Protein AF-A0A0J7KU00-F1 (afdb_monomer_lite)

Radius of gyration: 24.98 Å; chains: 1; bounding box: 68×65×46 Å

InterPro domains:
  IPR002347 Short-chain dehydrogenase/reductase SDR [PF00106] (51-131)
  IPR002347 Short-chain dehydrogenase/reductase SDR [PR00081] (62-78)
  IPR00234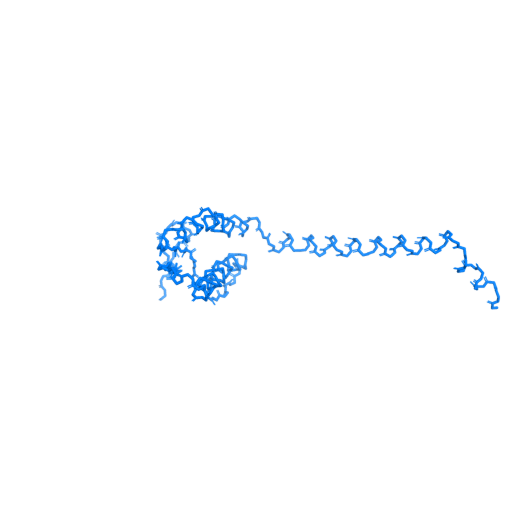7 Short-chain dehydrogenase/reductase SDR [PR00081] (88-107)
  IPR002347 Short-chain dehydrogenase/reductase SDR [PR00081] (113-130)
  IPR020904 Short-chain dehydrogenase/reductase, conserved site [PS00061] (75-103)
  IPR036291 NAD(P)-binding domain superfamily [SSF51735] (51-132)

Foldseek 3Di:
DVVVVVCVPPPVVVVVVVVVVVVVVVVVVVVVVVVVPVQQDPVLCVLLVVLVVVCVVCVVVQVVVLAEEAEEEAAVLLVDPDPPCNNNSVSRVSSVVVQVVVVVVQCPDPSNRHYYYYYDHYYDDPPVPDDDDDDD

Sequence (136 aa):
MKSIQRIFKDIKLHRLFLDLSLLSAKISLAMIIATFRMIVPRSMKRLLGETVLTIEAFLPLMLQKGSGHIVAMSSMCGIYGVSQKVAYCSSKFAVRGLMEALHEEVRLDERKSNIHFTTIYPFYVDTGLAKDPKYR

Structure (mmCIF, N/CA/C/O backbone):
data_AF-A0A0J7KU00-F1
#
_entry.id   AF-A0A0J7KU00-F1
#
loop_
_atom_site.group_PDB
_atom_site.id
_atom_site.type_symbol
_atom_site.label_atom_id
_atom_site.label_alt_id
_atom_site.label_comp_id
_atom_site.label_asym_id
_atom_site.label_entity_id
_atom_site.label_seq_id
_atom_site.pdbx_PDB_ins_code
_atom_site.Cartn_x
_atom_site.Cartn_y
_atom_site.Cartn_z
_atom_site.occupancy
_atom_site.B_iso_or_equiv
_atom_site.auth_seq_id
_atom_site.auth_comp_id
_atom_site.auth_asym_id
_atom_site.auth_atom_id
_atom_site.pdbx_PDB_model_num
ATOM 1 N N . MET A 1 1 ? 50.108 39.562 1.870 1.00 52.28 1 MET A N 1
ATOM 2 C CA . MET A 1 1 ? 49.008 38.938 2.652 1.00 52.28 1 MET A CA 1
ATOM 3 C C . MET A 1 1 ? 47.863 39.882 3.048 1.00 52.28 1 MET A C 1
ATOM 5 O O . MET A 1 1 ? 46.732 39.417 3.060 1.00 52.28 1 MET A O 1
ATOM 9 N N . LYS A 1 2 ? 48.083 41.181 3.328 1.00 54.88 2 LYS A N 1
ATOM 10 C CA . LYS A 1 2 ? 47.010 42.105 3.776 1.00 54.88 2 LYS A CA 1
ATOM 11 C C . LYS A 1 2 ? 45.950 42.472 2.709 1.00 54.88 2 LYS A C 1
ATOM 13 O O . LYS A 1 2 ? 44.821 42.769 3.081 1.00 54.88 2 LYS A O 1
ATOM 18 N N . SER A 1 3 ? 46.267 42.414 1.408 1.00 57.81 3 SER A N 1
ATOM 19 C CA . SER A 1 3 ? 45.304 42.737 0.330 1.00 57.81 3 SER A CA 1
ATOM 20 C C . SER A 1 3 ? 44.253 41.653 0.080 1.00 57.81 3 SER A C 1
ATOM 22 O O . SER A 1 3 ? 43.104 41.981 -0.189 1.00 57.81 3 SER A O 1
ATOM 24 N N . ILE A 1 4 ? 44.608 40.372 0.231 1.00 59.84 4 ILE A N 1
ATOM 25 C CA . ILE A 1 4 ? 43.678 39.247 0.014 1.00 59.84 4 ILE A CA 1
ATOM 26 C C . ILE A 1 4 ? 42.568 39.263 1.069 1.00 59.84 4 ILE A C 1
ATOM 28 O O . ILE A 1 4 ? 41.394 39.168 0.734 1.00 59.84 4 ILE A O 1
ATOM 32 N N . GLN A 1 5 ? 42.913 39.493 2.338 1.00 58.81 5 GLN A N 1
ATOM 33 C CA . GLN A 1 5 ? 41.921 39.593 3.417 1.00 58.81 5 GLN A CA 1
ATOM 34 C C . GLN A 1 5 ? 40.979 40.803 3.284 1.00 58.81 5 GLN A C 1
ATOM 36 O O . GLN A 1 5 ? 39.894 40.796 3.860 1.00 58.81 5 GLN A O 1
ATOM 41 N N . ARG A 1 6 ? 41.372 41.842 2.534 1.00 57.22 6 ARG A N 1
ATOM 42 C CA . ARG A 1 6 ? 40.551 43.040 2.299 1.00 57.22 6 ARG A CA 1
ATOM 43 C C . ARG A 1 6 ? 39.475 42.789 1.239 1.00 57.22 6 ARG A C 1
ATOM 45 O O . ARG A 1 6 ? 38.350 43.229 1.425 1.00 57.22 6 ARG A O 1
ATOM 52 N N . ILE A 1 7 ? 39.806 42.001 0.214 1.00 60.34 7 ILE A N 1
ATOM 53 C CA . ILE A 1 7 ? 38.886 41.554 -0.845 1.00 60.34 7 ILE A CA 1
ATOM 54 C C . ILE A 1 7 ? 37.752 40.703 -0.251 1.00 60.34 7 ILE A C 1
ATOM 56 O O . ILE A 1 7 ? 36.588 40.923 -0.559 1.00 60.34 7 ILE A O 1
ATOM 60 N N . PHE A 1 8 ? 38.062 39.800 0.687 1.00 56.34 8 PHE A N 1
ATOM 61 C CA . PHE A 1 8 ? 37.044 38.994 1.379 1.00 56.34 8 PHE A CA 1
ATOM 62 C C . PHE A 1 8 ? 36.134 39.790 2.335 1.00 56.34 8 PHE A C 1
ATOM 64 O O . PHE A 1 8 ? 35.076 39.291 2.711 1.00 56.34 8 PHE A O 1
ATOM 71 N N . LYS A 1 9 ? 36.515 41.014 2.732 1.00 57.69 9 LYS A N 1
ATOM 72 C CA . LYS A 1 9 ? 35.709 41.891 3.602 1.00 57.69 9 LYS A CA 1
ATOM 73 C C . LYS A 1 9 ? 34.707 42.761 2.840 1.00 57.69 9 LYS A C 1
ATOM 75 O O . LYS A 1 9 ? 33.876 43.402 3.484 1.00 57.69 9 LYS A O 1
ATOM 80 N N . ASP A 1 10 ? 34.755 42.786 1.507 1.00 64.19 10 ASP A N 1
ATOM 81 C CA . ASP A 1 10 ? 33.772 43.520 0.717 1.00 64.19 10 ASP A CA 1
ATOM 82 C C . ASP A 1 10 ? 32.397 42.849 0.826 1.00 64.19 10 ASP A C 1
ATOM 84 O O . ASP A 1 10 ? 32.177 41.732 0.356 1.00 64.19 10 ASP A O 1
ATOM 88 N N . ILE A 1 11 ? 31.438 43.564 1.419 1.00 65.38 11 ILE A N 1
ATOM 89 C CA . ILE A 1 11 ? 30.041 43.129 1.607 1.00 65.38 11 ILE A CA 1
ATOM 90 C C . ILE A 1 11 ? 29.405 42.660 0.287 1.00 65.38 11 ILE A C 1
ATOM 92 O O . ILE A 1 11 ? 28.593 41.733 0.282 1.00 65.38 11 ILE A O 1
ATOM 96 N N . LYS A 1 12 ? 29.798 43.265 -0.843 1.00 67.06 12 LYS A N 1
ATOM 97 C CA . LYS A 1 12 ? 29.364 42.848 -2.184 1.00 67.06 12 LYS A CA 1
ATOM 98 C C . LYS A 1 12 ? 29.918 41.478 -2.578 1.00 67.06 12 LYS A C 1
ATOM 100 O O . LYS A 1 12 ? 29.172 40.686 -3.142 1.00 67.06 12 LYS A O 1
ATOM 105 N N . LEU A 1 13 ? 31.177 41.177 -2.252 1.00 67.50 13 LEU A N 1
ATOM 106 C CA . LEU A 1 13 ? 31.793 39.886 -2.558 1.00 67.50 13 LEU A CA 1
ATOM 107 C C . LEU A 1 13 ? 31.214 38.775 -1.675 1.00 67.50 13 LEU A C 1
ATOM 109 O O . LEU A 1 13 ? 30.902 37.699 -2.174 1.00 67.50 13 LEU A O 1
ATOM 113 N N . HIS A 1 14 ? 30.980 39.051 -0.389 1.00 71.00 14 HIS A N 1
ATOM 114 C CA . HIS A 1 14 ? 30.328 38.099 0.513 1.00 71.00 14 HIS A CA 1
ATOM 115 C C . HIS A 1 14 ? 28.890 37.771 0.071 1.00 71.00 14 HIS A C 1
ATOM 117 O O . HIS A 1 14 ? 28.486 36.608 0.094 1.00 71.00 14 HIS A O 1
ATOM 123 N N . ARG A 1 15 ? 28.116 38.772 -0.380 1.00 73.31 15 ARG A N 1
ATOM 124 C CA . ARG A 1 15 ? 26.795 38.533 -0.991 1.00 73.31 15 ARG A CA 1
ATOM 125 C C . ARG A 1 15 ? 26.895 37.720 -2.279 1.00 73.31 15 ARG A C 1
ATOM 127 O O . ARG A 1 15 ? 26.138 36.774 -2.428 1.00 73.31 15 ARG A O 1
ATOM 134 N N . LEU A 1 16 ? 27.869 38.011 -3.142 1.00 76.44 16 LEU A N 1
ATOM 135 C CA . LEU A 1 16 ? 28.085 37.262 -4.383 1.00 76.44 16 LEU A CA 1
ATOM 136 C C . LEU A 1 16 ? 28.396 35.775 -4.123 1.00 76.44 16 LEU A C 1
ATOM 138 O O . LEU A 1 16 ? 27.874 34.906 -4.815 1.00 76.44 16 LEU A O 1
ATOM 142 N N . PHE A 1 17 ? 29.199 35.470 -3.098 1.00 76.56 17 PHE A N 1
ATOM 143 C CA . PHE A 1 17 ? 29.471 34.091 -2.673 1.00 76.56 17 PHE A CA 1
ATOM 144 C C . PHE A 1 17 ? 28.221 33.392 -2.109 1.00 76.56 17 PHE A C 1
ATOM 146 O O . PHE A 1 17 ? 27.966 32.225 -2.426 1.00 76.56 17 PHE A O 1
ATOM 153 N N . LEU A 1 18 ? 27.409 34.094 -1.312 1.00 77.00 18 LEU A N 1
ATOM 154 C CA . LEU A 1 18 ? 26.132 33.571 -0.814 1.00 77.00 18 LEU A CA 1
ATOM 155 C C . LEU A 1 18 ? 25.143 33.302 -1.957 1.00 77.00 18 LEU A C 1
ATOM 157 O O . LEU A 1 18 ? 24.544 32.233 -2.005 1.00 77.00 18 LEU A O 1
ATOM 161 N N . ASP A 1 19 ? 25.020 34.213 -2.919 1.00 81.94 19 ASP A N 1
ATOM 162 C CA . ASP A 1 19 ? 24.127 34.050 -4.068 1.00 81.94 19 ASP A CA 1
ATOM 163 C C . ASP A 1 19 ? 24.566 32.887 -4.970 1.00 81.94 19 ASP A C 1
ATOM 165 O O . ASP A 1 19 ? 23.732 32.098 -5.417 1.00 81.94 19 ASP A O 1
ATOM 169 N N . LEU A 1 20 ? 25.876 32.719 -5.188 1.00 80.56 20 LEU A N 1
ATOM 170 C CA . LEU A 1 20 ? 26.419 31.623 -5.993 1.00 80.56 20 LEU A CA 1
ATOM 171 C C . LEU A 1 20 ? 26.225 30.254 -5.320 1.00 80.56 20 LEU A C 1
ATOM 173 O O . LEU A 1 20 ? 25.902 29.274 -5.992 1.00 80.56 20 LEU A O 1
ATOM 177 N N . SER A 1 21 ? 26.375 30.189 -3.994 1.00 78.62 21 SER A N 1
ATOM 178 C CA . SER A 1 21 ? 26.111 28.968 -3.217 1.00 78.62 21 SER A CA 1
ATOM 179 C C . SER A 1 21 ? 24.617 28.635 -3.130 1.00 78.62 21 SER A C 1
ATOM 181 O O . SER A 1 21 ? 24.231 27.473 -3.247 1.00 78.62 21 SER A O 1
ATOM 183 N N . LEU A 1 22 ? 23.749 29.642 -3.020 1.00 85.31 22 LEU A N 1
ATOM 184 C CA . LEU A 1 22 ? 22.300 29.460 -3.121 1.00 85.31 22 LEU A CA 1
ATOM 185 C C . LEU A 1 22 ? 21.883 28.993 -4.520 1.00 85.31 22 LEU A C 1
ATOM 187 O O . LEU A 1 22 ? 20.999 28.145 -4.647 1.00 85.31 22 LEU A O 1
ATOM 191 N N . LEU A 1 23 ? 22.508 29.521 -5.574 1.00 85.38 23 LEU A N 1
ATOM 192 C CA . LEU A 1 23 ? 22.237 29.117 -6.951 1.00 85.38 23 LEU A CA 1
ATOM 193 C C . LEU A 1 23 ? 22.659 27.663 -7.202 1.00 85.38 23 LEU A C 1
ATOM 195 O O . LEU A 1 23 ? 21.874 26.893 -7.756 1.00 85.38 23 LEU A O 1
ATOM 199 N N . SER A 1 24 ? 23.848 27.256 -6.751 1.00 82.31 24 SER A N 1
ATOM 200 C CA . SER A 1 24 ? 24.320 25.872 -6.897 1.00 82.31 24 SER A CA 1
ATOM 201 C C . SER A 1 24 ? 23.475 24.874 -6.094 1.00 82.31 24 SER A C 1
ATOM 203 O O . SER A 1 24 ? 23.172 23.783 -6.593 1.00 82.31 24 SER A O 1
ATOM 205 N N . ALA A 1 25 ? 23.003 25.262 -4.905 1.00 87.38 25 ALA A N 1
ATOM 206 C CA . ALA A 1 25 ? 22.060 24.473 -4.117 1.00 87.38 25 ALA A CA 1
ATOM 207 C C . ALA A 1 25 ? 20.704 24.321 -4.828 1.00 87.38 25 ALA A C 1
ATOM 209 O O . ALA A 1 25 ? 20.168 23.216 -4.911 1.00 87.38 25 ALA A O 1
ATOM 210 N N . LYS A 1 26 ? 20.166 25.405 -5.406 1.00 87.81 26 LYS A N 1
ATOM 211 C CA . LYS A 1 26 ? 18.910 25.375 -6.176 1.00 87.81 26 LYS A CA 1
ATOM 212 C C . LYS A 1 26 ? 19.016 24.505 -7.426 1.00 87.81 26 LYS A C 1
ATOM 214 O O . LYS A 1 26 ? 18.086 23.753 -7.702 1.00 87.81 26 LYS A O 1
ATOM 219 N N . ILE A 1 27 ? 20.132 24.572 -8.157 1.00 86.31 27 ILE A N 1
ATOM 220 C CA . ILE A 1 27 ? 20.376 23.727 -9.336 1.00 86.31 27 ILE A CA 1
ATOM 221 C C . ILE A 1 27 ? 20.451 22.257 -8.922 1.00 86.31 27 ILE A C 1
ATOM 223 O O . ILE A 1 27 ? 19.774 21.425 -9.519 1.00 86.31 27 ILE A O 1
ATOM 227 N N . SER A 1 28 ? 21.204 21.937 -7.867 1.00 86.56 28 SER A N 1
ATOM 228 C CA . SER A 1 28 ? 21.295 20.567 -7.345 1.00 86.56 28 SER A CA 1
ATOM 229 C C . SER A 1 28 ? 19.925 20.026 -6.930 1.00 86.56 28 SER A C 1
ATOM 231 O O . SER A 1 28 ? 19.543 18.927 -7.327 1.00 86.56 28 SER A O 1
ATOM 233 N N . LEU A 1 29 ? 19.136 20.822 -6.204 1.00 89.69 29 LEU A N 1
ATOM 234 C CA . LEU A 1 29 ? 17.781 20.447 -5.804 1.00 89.69 29 LEU A CA 1
ATOM 235 C C . LEU A 1 29 ? 16.856 20.260 -7.018 1.00 89.69 29 LEU A C 1
ATOM 237 O O . LEU A 1 29 ? 16.121 19.275 -7.088 1.00 89.69 29 LEU A O 1
ATOM 241 N N . ALA A 1 30 ? 16.914 21.163 -8.000 1.00 83.50 30 ALA A N 1
ATOM 242 C CA . ALA A 1 30 ? 16.137 21.062 -9.232 1.00 83.50 30 ALA A CA 1
ATOM 243 C C . ALA A 1 30 ? 16.505 19.811 -10.042 1.00 83.50 30 ALA A C 1
ATOM 245 O O . ALA A 1 30 ? 15.612 19.142 -10.559 1.00 83.50 30 ALA A O 1
ATOM 246 N N . MET A 1 31 ? 17.790 19.448 -10.098 1.00 84.38 31 MET A N 1
ATOM 247 C CA . MET A 1 31 ? 18.268 18.227 -10.751 1.00 84.38 31 MET A CA 1
ATOM 248 C C . MET A 1 31 ? 17.784 16.967 -10.035 1.00 84.38 31 MET A C 1
ATOM 250 O O . MET A 1 31 ? 17.330 16.035 -10.697 1.00 84.38 31 MET A O 1
ATOM 254 N N . ILE A 1 32 ? 17.803 16.944 -8.700 1.00 83.69 32 ILE A N 1
ATOM 255 C CA . ILE A 1 32 ? 17.249 15.835 -7.908 1.00 83.69 32 ILE A CA 1
ATOM 256 C C . ILE A 1 32 ? 15.751 15.685 -8.192 1.00 83.69 32 ILE A C 1
ATOM 258 O O . ILE A 1 32 ? 15.285 14.591 -8.511 1.00 83.69 32 ILE A O 1
ATOM 262 N N . ILE A 1 33 ? 14.998 16.788 -8.158 1.00 80.88 33 ILE A N 1
ATOM 263 C CA . ILE A 1 33 ? 13.557 16.791 -8.442 1.00 80.88 33 ILE A CA 1
ATOM 264 C C . ILE A 1 33 ? 13.279 16.342 -9.884 1.00 80.88 33 ILE A C 1
ATOM 266 O O . ILE A 1 33 ? 12.372 15.540 -10.110 1.00 80.88 33 ILE A O 1
ATOM 270 N N . ALA A 1 34 ? 14.040 16.828 -10.867 1.00 77.69 34 ALA A N 1
ATOM 271 C CA . ALA A 1 34 ? 13.889 16.450 -12.270 1.00 77.69 34 ALA A CA 1
ATOM 272 C C . ALA A 1 34 ? 14.182 14.959 -12.481 1.00 77.69 34 ALA A C 1
ATOM 274 O O . ALA A 1 34 ? 13.377 14.257 -13.092 1.00 77.69 34 ALA A O 1
ATOM 275 N N . THR A 1 35 ? 15.267 14.459 -11.888 1.00 75.00 35 THR A N 1
ATOM 276 C CA . THR A 1 35 ? 15.650 13.043 -11.932 1.00 75.00 35 THR A CA 1
ATOM 277 C C . THR A 1 35 ? 14.565 12.170 -11.302 1.00 75.00 35 THR A C 1
ATOM 279 O O . THR A 1 35 ? 14.134 11.184 -11.896 1.00 75.00 35 THR A O 1
ATOM 282 N N . PHE A 1 36 ? 14.020 12.579 -10.155 1.00 73.31 36 PHE A N 1
ATOM 283 C CA . PHE A 1 36 ? 12.923 11.868 -9.500 1.00 73.31 36 PHE A CA 1
ATOM 284 C C . PHE A 1 36 ? 11.645 11.852 -10.355 1.00 73.31 36 PHE A C 1
ATOM 286 O O . PHE A 1 36 ? 10.976 10.827 -10.474 1.00 73.31 36 PHE A O 1
ATOM 293 N N . ARG A 1 37 ? 11.315 12.970 -11.018 1.00 66.44 37 ARG A N 1
ATOM 294 C CA . ARG A 1 37 ? 10.173 13.058 -11.947 1.00 66.44 37 ARG A CA 1
ATOM 295 C C . ARG A 1 37 ? 10.374 12.245 -13.227 1.00 66.44 37 ARG A C 1
ATOM 297 O O . ARG A 1 37 ? 9.375 11.837 -13.812 1.00 66.44 37 ARG A O 1
ATOM 304 N N . MET A 1 38 ? 11.615 12.022 -13.658 1.00 65.31 38 MET A N 1
ATOM 305 C CA . MET A 1 38 ? 11.939 11.129 -14.775 1.00 65.31 38 MET A CA 1
ATOM 306 C C . MET A 1 38 ? 11.827 9.653 -14.378 1.00 65.31 38 MET A C 1
ATOM 308 O O . MET A 1 38 ? 11.324 8.851 -15.160 1.00 65.31 38 MET A O 1
ATOM 312 N N . ILE A 1 39 ? 12.255 9.302 -13.161 1.00 66.75 39 ILE A N 1
ATOM 313 C CA . ILE A 1 39 ? 12.209 7.928 -12.635 1.00 66.75 39 ILE A CA 1
ATOM 314 C C . ILE A 1 39 ? 10.779 7.492 -12.308 1.00 66.75 39 ILE A C 1
ATOM 316 O O . ILE A 1 39 ? 10.431 6.330 -12.507 1.00 66.75 39 ILE A O 1
ATOM 320 N N . VAL A 1 40 ? 9.945 8.407 -11.808 1.00 65.12 40 VAL A N 1
ATOM 321 C CA . VAL A 1 40 ? 8.543 8.141 -11.469 1.00 65.12 40 VAL A CA 1
ATOM 322 C C . VAL A 1 40 ? 7.660 8.508 -12.664 1.00 65.12 40 VAL A C 1
ATOM 324 O O . VAL A 1 40 ? 7.244 9.667 -12.786 1.00 65.12 40 VAL A O 1
ATOM 327 N N . PRO A 1 41 ? 7.323 7.565 -13.563 1.00 64.56 41 PRO A N 1
ATOM 328 C CA . PRO A 1 41 ? 6.455 7.890 -14.677 1.00 64.56 41 PRO A CA 1
ATOM 329 C C . PRO A 1 41 ? 5.058 8.253 -14.186 1.00 64.56 41 PRO A C 1
ATOM 331 O O . PRO A 1 41 ? 4.577 7.802 -13.145 1.00 64.56 41 PRO A O 1
ATOM 334 N N . ARG A 1 42 ? 4.366 9.052 -15.000 1.00 64.44 42 ARG A N 1
ATOM 335 C CA . ARG A 1 42 ? 3.000 9.522 -14.723 1.00 64.44 42 ARG A CA 1
ATOM 336 C C . ARG A 1 42 ? 2.017 8.376 -14.454 1.00 64.44 42 ARG A C 1
ATOM 338 O O . ARG A 1 42 ? 1.094 8.547 -13.666 1.00 64.44 42 ARG A O 1
ATOM 345 N N . SER A 1 43 ? 2.241 7.207 -15.053 1.00 62.69 43 SER A N 1
ATOM 346 C CA . SER A 1 43 ? 1.444 5.997 -14.829 1.00 62.69 43 SER A CA 1
ATOM 347 C C . SER A 1 43 ? 1.490 5.502 -13.380 1.00 62.69 43 SER A C 1
ATOM 349 O O . SER A 1 43 ? 0.451 5.120 -12.849 1.00 62.69 43 SER A O 1
ATOM 351 N N . MET A 1 44 ? 2.651 5.572 -12.715 1.00 62.84 44 MET A N 1
ATOM 352 C CA . MET A 1 44 ? 2.793 5.201 -11.300 1.00 62.84 44 MET A CA 1
ATOM 353 C C . MET A 1 44 ? 1.939 6.102 -10.406 1.00 62.84 44 MET A C 1
ATOM 355 O O . MET A 1 44 ? 1.255 5.610 -9.513 1.00 62.84 44 MET A O 1
ATOM 359 N N . LYS A 1 45 ? 1.933 7.413 -10.684 1.00 63.31 45 LYS A N 1
ATOM 360 C CA . LYS A 1 45 ? 1.138 8.388 -9.924 1.00 63.31 45 LYS A CA 1
ATOM 361 C C . LYS A 1 45 ? -0.358 8.135 -10.047 1.00 63.31 45 LYS A C 1
ATOM 363 O O . LYS A 1 45 ? -1.062 8.287 -9.060 1.00 63.31 45 LYS A O 1
ATOM 368 N N . ARG A 1 46 ? -0.830 7.732 -11.230 1.00 68.25 46 ARG A N 1
ATOM 369 C CA . ARG A 1 46 ? -2.250 7.433 -11.447 1.00 68.25 46 ARG A CA 1
ATOM 370 C C . ARG A 1 46 ? -2.688 6.194 -10.660 1.00 68.25 46 ARG A C 1
ATOM 372 O O . ARG A 1 46 ? -3.645 6.269 -9.909 1.00 68.25 46 ARG A O 1
ATOM 379 N N . LEU A 1 47 ? -1.927 5.101 -10.759 1.00 69.94 47 LEU A N 1
ATOM 380 C CA . LEU A 1 47 ? -2.263 3.833 -10.095 1.00 69.94 47 LEU A CA 1
ATOM 381 C C . LEU A 1 47 ? -2.220 3.922 -8.562 1.00 69.94 47 LEU A C 1
ATOM 383 O O . LEU A 1 47 ? -3.120 3.429 -7.887 1.00 69.94 47 LEU A O 1
ATOM 387 N N . LEU A 1 48 ? -1.176 4.545 -8.007 1.00 77.81 48 LEU A N 1
ATOM 388 C CA . LEU A 1 48 ? -1.061 4.708 -6.557 1.00 77.81 48 LEU A CA 1
ATOM 389 C C . LEU A 1 48 ? -2.023 5.784 -6.040 1.00 77.81 48 LEU A C 1
ATOM 391 O O . LEU A 1 48 ? -2.664 5.588 -5.012 1.00 77.81 48 LEU A O 1
ATOM 395 N N . GLY A 1 49 ? -2.151 6.896 -6.770 1.00 81.62 49 GLY A N 1
ATOM 396 C CA . GLY A 1 49 ? -2.990 8.027 -6.380 1.00 81.62 49 GLY A CA 1
ATOM 397 C C . GLY A 1 49 ? -4.461 7.652 -6.236 1.00 81.62 49 GLY A C 1
ATOM 398 O O . GLY A 1 49 ? -5.076 8.025 -5.248 1.00 81.62 49 GLY A O 1
ATOM 399 N N . GLU A 1 50 ? -5.011 6.853 -7.153 1.00 83.12 50 GLU A N 1
ATOM 400 C CA . GLU A 1 50 ? -6.402 6.381 -7.057 1.00 83.12 50 GLU A CA 1
ATOM 401 C C . GLU A 1 50 ? -6.651 5.548 -5.788 1.00 83.12 50 GLU A C 1
ATOM 403 O O . GLU A 1 50 ? -7.675 5.714 -5.123 1.00 83.12 50 GLU A O 1
ATOM 408 N N . THR A 1 51 ? -5.690 4.697 -5.406 1.00 86.50 51 THR A N 1
ATOM 409 C CA . THR A 1 51 ? -5.791 3.881 -4.184 1.00 86.50 51 THR A CA 1
ATOM 410 C C . THR A 1 51 ? -5.754 4.761 -2.933 1.00 86.50 51 THR A C 1
ATOM 412 O O . THR A 1 51 ? -6.595 4.605 -2.052 1.00 86.50 51 THR A O 1
ATOM 415 N N . VAL A 1 52 ? -4.822 5.721 -2.878 1.00 89.56 52 VAL A N 1
ATOM 416 C CA . VAL A 1 52 ? -4.686 6.659 -1.750 1.00 89.56 52 VAL A CA 1
ATOM 417 C C . VAL A 1 52 ? -5.945 7.508 -1.587 1.00 89.56 52 VAL A C 1
ATOM 419 O O . VAL A 1 52 ? -6.507 7.539 -0.500 1.00 89.56 52 VAL A O 1
ATOM 422 N N . LEU A 1 53 ? -6.440 8.118 -2.668 1.00 90.12 53 LEU A N 1
ATOM 423 C CA . LEU A 1 53 ? -7.641 8.961 -2.633 1.00 90.12 53 LEU A CA 1
ATOM 424 C C . LEU A 1 53 ? -8.876 8.188 -2.156 1.00 90.12 53 LEU A C 1
ATOM 426 O O . LEU A 1 53 ? -9.695 8.716 -1.407 1.00 90.12 53 LEU A O 1
ATOM 430 N N . THR A 1 54 ? -9.007 6.925 -2.569 1.00 90.25 54 THR A N 1
ATOM 431 C CA . THR A 1 54 ? -10.107 6.063 -2.122 1.00 90.25 54 THR A CA 1
ATOM 432 C C . THR A 1 54 ? -10.011 5.803 -0.618 1.00 90.25 54 THR A C 1
ATOM 434 O O . THR A 1 54 ? -11.000 5.930 0.100 1.00 90.25 54 THR A O 1
ATOM 437 N N . ILE A 1 55 ? -8.820 5.481 -0.113 1.00 93.25 55 ILE A N 1
ATOM 438 C CA . ILE A 1 55 ? -8.609 5.254 1.319 1.00 93.25 55 ILE A CA 1
ATOM 439 C C . ILE A 1 55 ? -8.885 6.533 2.113 1.00 93.25 55 ILE A C 1
ATOM 441 O O . ILE A 1 55 ? -9.635 6.480 3.082 1.00 93.25 55 ILE A O 1
ATOM 445 N N . GLU A 1 56 ? -8.353 7.679 1.685 1.00 92.25 56 GLU A N 1
ATOM 446 C CA . GLU A 1 56 ? -8.589 8.972 2.339 1.00 92.25 56 GLU A CA 1
ATOM 447 C C . GLU A 1 56 ? -10.082 9.317 2.417 1.00 92.25 56 GLU A C 1
ATOM 449 O O . GLU A 1 56 ? -10.546 9.825 3.437 1.00 92.25 56 GLU A O 1
ATOM 454 N N . ALA A 1 57 ? -10.853 8.997 1.374 1.00 93.62 57 ALA A N 1
ATOM 455 C CA . ALA A 1 57 ? -12.286 9.264 1.340 1.00 93.62 57 ALA A CA 1
ATOM 456 C C . ALA A 1 57 ? -13.102 8.345 2.270 1.00 93.62 57 ALA A C 1
ATOM 458 O O . ALA A 1 57 ? -14.060 8.800 2.897 1.00 93.62 57 ALA A O 1
ATOM 459 N N . PHE A 1 58 ? -12.758 7.055 2.363 1.00 93.88 58 PHE A N 1
ATOM 460 C CA . PHE A 1 58 ? -13.600 6.062 3.045 1.00 93.88 58 PHE A CA 1
ATOM 461 C C . PHE A 1 58 ? -13.111 5.654 4.438 1.00 93.88 58 PHE A C 1
ATOM 463 O O . PHE A 1 58 ? -13.938 5.313 5.287 1.00 93.88 58 PHE A O 1
ATOM 470 N N . LEU A 1 59 ? -11.806 5.702 4.712 1.00 93.81 59 LEU A N 1
ATOM 471 C CA . LEU A 1 59 ? -11.242 5.274 5.994 1.00 93.81 59 LEU A CA 1
ATOM 472 C C . LEU A 1 59 ? -11.805 6.064 7.192 1.00 93.81 59 LEU A C 1
ATOM 474 O O . LEU A 1 59 ? -12.186 5.419 8.171 1.00 93.81 59 LEU A O 1
ATOM 478 N N . PRO A 1 60 ? -11.970 7.404 7.144 1.00 93.81 60 PRO A N 1
ATOM 479 C CA . PRO A 1 60 ? -12.568 8.147 8.256 1.00 93.81 60 PRO A CA 1
ATOM 480 C C . PRO A 1 60 ? -13.997 7.692 8.576 1.00 93.81 60 PRO A C 1
ATOM 482 O O . PRO A 1 60 ? -14.367 7.562 9.743 1.00 93.81 60 PRO A O 1
ATOM 485 N N . LEU A 1 61 ? -14.789 7.390 7.541 1.00 95.56 61 LEU A N 1
ATOM 486 C CA . LEU A 1 61 ? -16.161 6.903 7.691 1.00 95.56 61 LEU A CA 1
ATOM 487 C C . LEU A 1 61 ? -16.196 5.491 8.291 1.00 95.56 61 LEU A C 1
ATOM 489 O O . LEU A 1 61 ? -17.041 5.205 9.138 1.00 95.56 61 LEU A O 1
ATOM 493 N N . MET A 1 62 ? -15.274 4.611 7.890 1.00 96.12 62 MET A N 1
ATOM 494 C CA . MET A 1 62 ? -15.140 3.268 8.471 1.00 96.12 62 MET A CA 1
ATOM 495 C C . MET A 1 62 ? -14.716 3.329 9.942 1.00 96.12 62 MET A C 1
ATOM 497 O O . MET A 1 62 ? -15.271 2.606 10.767 1.00 96.12 62 MET A O 1
ATOM 501 N N . LEU A 1 63 ? -13.788 4.230 10.285 1.00 93.88 63 LEU A N 1
ATOM 502 C CA . LEU A 1 63 ? -13.359 4.467 11.665 1.00 93.88 63 LEU A CA 1
ATOM 503 C C . LEU A 1 63 ? -14.509 4.994 12.527 1.00 93.88 63 LEU A C 1
ATOM 505 O O . LEU A 1 63 ? -14.703 4.507 13.636 1.00 93.88 63 LEU A O 1
ATOM 509 N N . GLN A 1 64 ? -15.314 5.928 12.010 1.00 94.06 64 GLN A N 1
ATOM 510 C CA . GLN A 1 64 ? -16.503 6.426 12.710 1.00 94.06 64 GLN A CA 1
ATOM 511 C C . GLN A 1 64 ? -17.545 5.321 12.933 1.00 94.06 64 GLN A C 1
ATOM 513 O O . GLN A 1 64 ? -18.151 5.247 13.999 1.00 94.06 64 GLN A O 1
ATOM 518 N N . LYS A 1 65 ? -17.747 4.448 11.940 1.00 95.06 65 LYS A N 1
ATOM 519 C CA . LYS A 1 65 ? -18.640 3.283 12.043 1.00 95.06 65 LYS A CA 1
ATOM 520 C C . LYS A 1 65 ? -18.064 2.142 12.888 1.00 95.06 65 LYS A C 1
ATOM 522 O O . LYS A 1 65 ? -18.792 1.200 13.191 1.00 95.06 65 LYS A O 1
ATOM 527 N N . GLY A 1 66 ? -16.770 2.176 13.210 1.00 94.50 66 GLY A N 1
ATOM 528 C CA . GLY A 1 66 ? -16.058 1.106 13.909 1.00 94.50 66 GLY A CA 1
ATOM 529 C C . GLY A 1 66 ? -15.950 -0.206 13.123 1.00 94.50 66 GLY A C 1
ATOM 530 O O . GLY A 1 66 ? -15.614 -1.231 13.712 1.00 94.50 66 GLY A O 1
ATOM 531 N N . SER A 1 67 ? -16.251 -0.2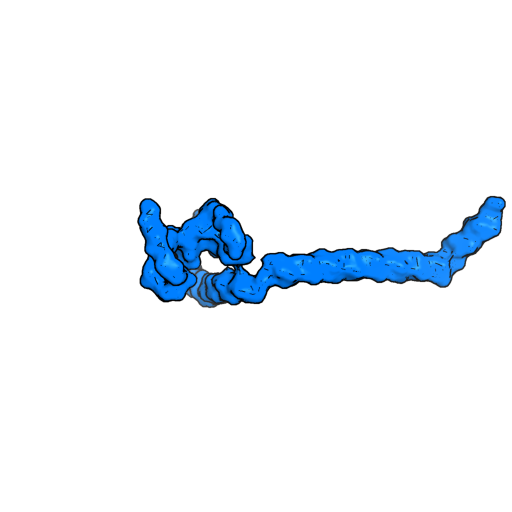10 11.821 1.00 96.06 67 SER A N 1
ATOM 532 C CA . SER A 1 67 ? -16.208 -1.412 10.983 1.00 96.06 67 SER A CA 1
ATOM 533 C C . SER A 1 67 ? -16.006 -1.090 9.504 1.00 96.06 67 SER A C 1
ATOM 535 O O . SER A 1 67 ? -16.454 -0.053 9.006 1.00 96.06 67 SER A O 1
ATOM 537 N N . GLY A 1 68 ? -15.342 -1.994 8.785 1.00 95.88 68 GLY A N 1
ATOM 538 C CA . GLY A 1 68 ? -15.127 -1.851 7.349 1.00 95.88 68 GLY A CA 1
ATOM 539 C C . GLY A 1 68 ? -14.184 -2.898 6.770 1.00 95.88 68 GLY A C 1
ATOM 540 O O . GLY A 1 68 ? -13.604 -3.709 7.488 1.00 95.88 68 GLY A O 1
ATOM 541 N N . HIS A 1 69 ? -14.016 -2.871 5.452 1.00 96.94 69 HIS A N 1
ATOM 542 C CA . HIS A 1 69 ? -13.034 -3.705 4.767 1.00 96.94 69 HIS A CA 1
ATOM 543 C C . HIS A 1 69 ? -12.461 -2.943 3.580 1.00 96.94 69 HIS A C 1
ATOM 545 O O . HIS A 1 69 ? -13.193 -2.556 2.670 1.00 96.94 69 HIS A O 1
ATOM 551 N N . ILE A 1 70 ? -11.149 -2.724 3.594 1.00 95.56 70 ILE A N 1
ATOM 552 C CA . ILE A 1 70 ? -10.416 -2.125 2.482 1.00 95.56 70 ILE A CA 1
ATOM 553 C C . ILE A 1 70 ? -9.748 -3.244 1.686 1.00 95.56 70 ILE A C 1
ATOM 555 O O . ILE A 1 70 ? -8.926 -3.999 2.211 1.00 95.56 70 ILE A O 1
ATOM 559 N N . VAL A 1 71 ? -10.098 -3.342 0.404 1.00 95.19 71 VAL A N 1
ATOM 560 C CA . VAL A 1 71 ? -9.512 -4.310 -0.527 1.00 95.19 71 VAL A CA 1
ATOM 561 C C . VAL A 1 71 ? -8.734 -3.563 -1.602 1.00 95.19 71 VAL A C 1
ATOM 563 O O . VAL A 1 71 ? -9.289 -2.721 -2.302 1.00 95.19 71 VAL A O 1
ATOM 566 N N . ALA A 1 72 ? -7.452 -3.888 -1.750 1.00 93.62 72 ALA A N 1
ATOM 567 C CA . ALA A 1 72 ? -6.575 -3.283 -2.744 1.00 93.62 72 ALA A CA 1
ATOM 568 C C . ALA A 1 72 ? -6.088 -4.307 -3.774 1.00 93.62 72 ALA A C 1
ATOM 570 O O . ALA A 1 72 ? -5.709 -5.436 -3.451 1.00 93.62 72 ALA A O 1
ATOM 571 N N . MET A 1 73 ? -6.040 -3.879 -5.035 1.00 91.25 73 MET A N 1
ATOM 572 C CA . MET A 1 73 ? -5.533 -4.678 -6.149 1.00 91.25 73 MET A CA 1
ATOM 573 C C . MET A 1 73 ? -4.054 -4.377 -6.405 1.00 91.25 73 MET A C 1
ATOM 575 O O . MET A 1 73 ? -3.698 -3.378 -7.042 1.00 91.25 73 MET A O 1
ATOM 579 N N . SER A 1 74 ? -3.176 -5.280 -5.971 1.00 92.69 74 SER A N 1
ATOM 580 C CA . SER A 1 74 ? -1.751 -5.234 -6.290 1.00 92.69 74 SER A CA 1
ATOM 581 C C . SER A 1 74 ? -1.443 -6.080 -7.539 1.00 92.69 74 SER A C 1
ATOM 583 O O . SER A 1 74 ? -2.131 -5.962 -8.557 1.00 92.69 74 SER A O 1
ATOM 585 N N . SER A 1 75 ? -0.336 -6.818 -7.530 1.00 91.12 75 SER A N 1
ATOM 586 C CA . SER A 1 75 ? 0.158 -7.728 -8.566 1.00 91.12 75 SER A CA 1
ATOM 587 C C . SER A 1 75 ? 1.324 -8.516 -7.978 1.00 91.12 75 SER A C 1
ATOM 589 O O . SER A 1 75 ? 1.987 -8.011 -7.080 1.00 91.12 75 SER A O 1
ATOM 591 N N 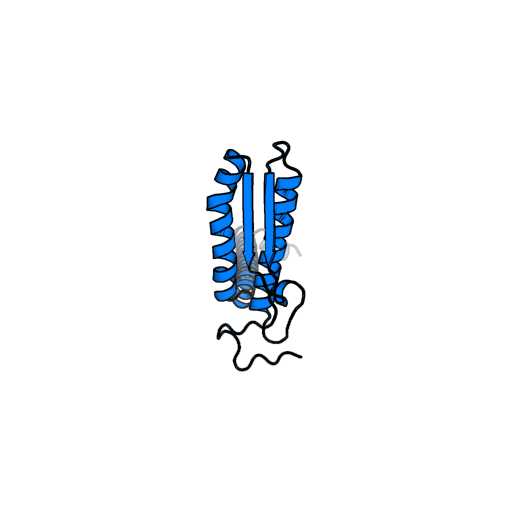. MET A 1 76 ? 1.666 -9.680 -8.528 1.00 91.62 76 MET A N 1
ATOM 592 C CA . MET A 1 76 ? 2.928 -10.361 -8.188 1.00 91.62 76 MET A CA 1
ATOM 593 C C . MET A 1 76 ? 4.164 -9.449 -8.338 1.00 91.62 76 MET A C 1
ATOM 595 O O . MET A 1 76 ? 5.114 -9.549 -7.565 1.00 91.62 76 MET A O 1
ATOM 599 N N . CYS A 1 77 ? 4.099 -8.452 -9.227 1.00 90.00 77 CYS A N 1
ATOM 600 C CA . CYS A 1 77 ? 5.091 -7.379 -9.344 1.00 90.00 77 CYS A CA 1
ATOM 601 C C . CYS A 1 77 ? 5.208 -6.451 -8.112 1.00 90.00 77 CYS A C 1
ATOM 603 O O . CYS A 1 77 ? 6.073 -5.583 -8.102 1.00 90.00 77 CYS A O 1
ATOM 605 N N . GLY A 1 78 ? 4.323 -6.574 -7.120 1.00 90.50 78 GLY A N 1
ATOM 606 C CA . GLY A 1 78 ? 4.395 -5.922 -5.807 1.00 90.50 78 GLY A CA 1
ATOM 607 C C . GLY A 1 78 ? 5.077 -6.777 -4.732 1.00 90.50 78 GLY A C 1
ATOM 608 O O . GLY A 1 78 ? 5.204 -6.337 -3.592 1.00 90.50 78 GLY A O 1
ATOM 609 N N . ILE A 1 79 ? 5.494 -7.997 -5.084 1.00 91.94 79 ILE A N 1
ATOM 610 C CA . ILE A 1 79 ? 6.264 -8.907 -4.226 1.00 91.94 79 ILE A CA 1
ATOM 611 C C . ILE A 1 79 ? 7.710 -9.009 -4.723 1.00 91.94 79 ILE A C 1
ATOM 613 O O . ILE A 1 79 ? 8.631 -9.008 -3.912 1.00 91.94 79 ILE A O 1
ATOM 617 N N . TYR A 1 80 ? 7.925 -9.050 -6.042 1.00 90.00 80 TYR A N 1
ATOM 618 C CA . TYR A 1 80 ? 9.256 -9.065 -6.657 1.00 90.00 80 TYR A CA 1
ATOM 619 C C . TYR A 1 80 ? 9.305 -8.232 -7.944 1.00 90.00 80 TYR A C 1
ATOM 621 O O . TYR A 1 80 ? 8.290 -7.951 -8.583 1.00 90.00 80 TYR A O 1
ATOM 629 N N . GLY A 1 81 ? 10.511 -7.807 -8.320 1.00 87.69 81 GLY A N 1
ATOM 630 C CA . GLY A 1 81 ? 10.749 -7.015 -9.523 1.00 87.69 81 GLY A CA 1
ATOM 631 C C . GLY A 1 81 ? 10.782 -7.864 -10.794 1.00 87.69 81 GLY A C 1
ATOM 632 O O . GLY A 1 81 ? 11.278 -8.987 -10.795 1.00 87.69 81 GLY A O 1
ATOM 633 N N . VAL A 1 82 ? 10.298 -7.295 -11.898 1.00 85.44 82 VAL A N 1
ATOM 634 C CA . VAL A 1 82 ? 10.359 -7.901 -13.234 1.00 85.44 82 VAL A CA 1
ATOM 635 C C . VAL A 1 82 ? 11.063 -6.939 -14.189 1.00 85.44 82 VAL A C 1
ATOM 637 O O . VAL A 1 82 ? 10.836 -5.724 -14.156 1.00 85.44 82 VAL A O 1
ATOM 640 N N . SER A 1 83 ? 11.929 -7.482 -15.049 1.00 85.38 83 SER A N 1
ATOM 641 C CA . SER A 1 83 ? 12.674 -6.695 -16.038 1.00 85.38 83 SER A CA 1
ATOM 642 C C . SER A 1 83 ? 11.731 -5.892 -16.943 1.00 85.38 83 SER A C 1
ATOM 644 O O . SER A 1 83 ? 10.632 -6.337 -17.270 1.00 85.38 83 SER A O 1
ATOM 646 N N . GLN A 1 84 ? 12.155 -4.685 -17.336 1.00 83.00 84 GLN A N 1
ATOM 647 C CA . GLN A 1 84 ? 11.399 -3.753 -18.192 1.00 83.00 84 GLN A CA 1
ATOM 648 C C . GLN A 1 84 ? 10.052 -3.268 -17.615 1.00 83.00 84 GLN A C 1
ATOM 650 O O . GLN A 1 84 ? 9.268 -2.624 -18.313 1.00 83.00 84 GLN A O 1
ATOM 655 N N . LYS A 1 85 ? 9.767 -3.537 -16.335 1.00 82.81 85 LYS A N 1
ATOM 656 C CA . LYS A 1 85 ? 8.526 -3.133 -15.652 1.00 82.81 85 LYS A CA 1
ATOM 657 C C . LYS A 1 85 ? 8.782 -2.324 -14.383 1.00 82.81 85 LYS A C 1
ATOM 659 O O . L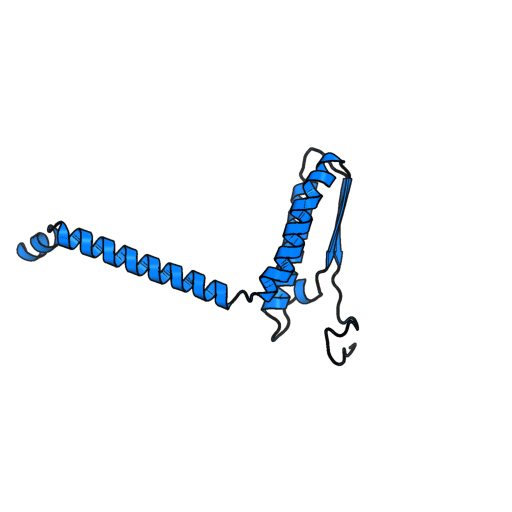YS A 1 85 ? 7.899 -2.255 -13.538 1.00 82.81 85 LYS A O 1
ATOM 664 N N . VAL A 1 86 ? 9.938 -1.662 -14.277 1.00 84.31 86 VAL A N 1
ATOM 665 C CA . VAL A 1 86 ? 10.395 -0.927 -13.078 1.00 84.31 86 VAL A CA 1
ATOM 666 C C . VAL A 1 86 ? 9.278 -0.097 -12.452 1.00 84.31 86 VAL A C 1
ATOM 668 O O . VAL A 1 86 ? 8.899 -0.330 -11.312 1.00 84.31 86 VAL A O 1
ATOM 671 N N . ALA A 1 87 ? 8.666 0.802 -13.219 1.00 82.88 87 ALA A N 1
ATOM 672 C CA . ALA A 1 87 ? 7.623 1.665 -12.686 1.00 82.88 87 ALA A CA 1
ATOM 673 C C . ALA A 1 87 ? 6.330 0.945 -12.290 1.00 82.88 87 ALA A C 1
ATOM 675 O O . ALA A 1 87 ? 5.655 1.351 -11.348 1.00 82.88 87 ALA A O 1
ATOM 676 N N . TYR A 1 88 ? 5.968 -0.113 -13.013 1.00 84.38 88 TYR A N 1
ATOM 677 C CA . TYR A 1 88 ? 4.806 -0.916 -12.661 1.00 84.38 88 TYR A CA 1
ATOM 678 C C . TYR A 1 88 ? 5.071 -1.684 -11.363 1.00 84.38 88 TYR A C 1
ATOM 680 O O . TYR A 1 88 ? 4.272 -1.583 -10.435 1.00 84.38 88 TYR A O 1
ATOM 688 N N . CYS A 1 89 ? 6.222 -2.356 -11.254 1.00 88.25 89 CYS A N 1
ATOM 689 C CA . CYS A 1 89 ? 6.660 -3.022 -10.031 1.00 88.25 89 CYS A CA 1
ATOM 690 C C . CYS A 1 89 ? 6.677 -2.040 -8.858 1.00 88.25 89 CYS A C 1
ATOM 692 O O . CYS A 1 89 ? 5.936 -2.232 -7.902 1.00 88.25 89 CYS A O 1
ATOM 694 N N . SER A 1 90 ? 7.401 -0.925 -8.968 1.00 89.31 90 SER A N 1
ATOM 695 C CA . SER A 1 90 ? 7.460 0.098 -7.920 1.00 89.31 90 SER A CA 1
ATOM 696 C C . SER A 1 90 ? 6.071 0.592 -7.490 1.00 89.31 90 SER A C 1
ATOM 698 O O . SER A 1 90 ? 5.823 0.712 -6.295 1.00 89.31 90 SER A O 1
ATOM 700 N N . SER A 1 91 ? 5.131 0.798 -8.424 1.00 88.44 91 SER A N 1
ATOM 701 C CA . SER A 1 91 ? 3.752 1.179 -8.072 1.00 88.44 91 SER A CA 1
ATOM 702 C C . SER A 1 91 ? 3.023 0.108 -7.248 1.00 88.44 91 SER A C 1
ATOM 704 O O . SER A 1 91 ? 2.302 0.432 -6.309 1.00 88.44 91 SER A O 1
ATOM 706 N N . LYS A 1 92 ? 3.230 -1.175 -7.563 1.00 91.25 92 LYS A N 1
ATOM 707 C CA . LYS A 1 92 ? 2.572 -2.306 -6.897 1.00 91.25 92 LYS A CA 1
ATOM 708 C C . LYS A 1 92 ? 3.210 -2.637 -5.546 1.00 91.25 92 LYS A C 1
ATOM 710 O O . LYS A 1 92 ? 2.493 -3.015 -4.622 1.00 91.25 92 LYS A O 1
ATOM 715 N N . PHE A 1 93 ? 4.515 -2.402 -5.404 1.00 92.94 93 PHE A N 1
ATOM 716 C CA . PHE A 1 93 ? 5.197 -2.376 -4.106 1.00 92.94 93 PHE A CA 1
ATOM 717 C C . PHE A 1 93 ? 4.669 -1.243 -3.222 1.00 92.94 93 PHE A C 1
ATOM 719 O O . PHE A 1 93 ? 4.416 -1.467 -2.044 1.00 92.94 93 PHE A O 1
ATOM 726 N N . ALA A 1 94 ? 4.445 -0.051 -3.782 1.00 92.88 94 ALA A N 1
ATOM 727 C CA . ALA A 1 94 ? 3.892 1.069 -3.025 1.00 92.88 94 ALA A CA 1
ATOM 728 C C . ALA A 1 94 ? 2.470 0.780 -2.513 1.00 92.88 94 ALA A C 1
ATOM 730 O O . ALA A 1 94 ? 2.183 1.058 -1.356 1.00 92.88 94 ALA A O 1
ATOM 731 N N . VAL A 1 95 ? 1.605 0.159 -3.329 1.00 93.00 95 VAL A N 1
ATOM 732 C CA . VAL A 1 95 ? 0.267 -0.285 -2.885 1.00 93.00 95 VAL A CA 1
ATOM 733 C C . VAL A 1 95 ? 0.367 -1.299 -1.743 1.00 93.00 95 VAL A C 1
ATOM 735 O O . VAL A 1 95 ? -0.364 -1.185 -0.764 1.00 93.00 95 VAL A O 1
ATOM 738 N N . ARG A 1 96 ? 1.285 -2.270 -1.844 1.00 95.00 96 ARG A N 1
ATOM 739 C CA . ARG A 1 96 ? 1.533 -3.243 -0.772 1.00 95.00 96 ARG A CA 1
ATOM 740 C C . ARG A 1 96 ? 1.965 -2.551 0.521 1.00 95.00 96 ARG A C 1
ATOM 742 O O . ARG A 1 96 ? 1.339 -2.770 1.550 1.00 95.00 96 ARG A O 1
ATOM 749 N N . GLY A 1 97 ? 2.994 -1.707 0.451 1.00 95.00 97 GLY A N 1
ATOM 750 C CA . GLY A 1 97 ? 3.516 -0.997 1.618 1.00 95.00 97 GLY A CA 1
ATOM 751 C C . GLY A 1 97 ? 2.471 -0.087 2.261 1.00 95.00 97 GLY A C 1
ATOM 752 O O . GLY A 1 97 ? 2.360 -0.063 3.479 1.00 95.00 97 GLY A O 1
ATOM 753 N N . LEU A 1 98 ? 1.653 0.595 1.453 1.00 94.38 98 LEU A N 1
ATOM 754 C CA . LEU A 1 98 ? 0.533 1.406 1.933 1.00 94.38 98 LEU A CA 1
ATOM 755 C C . LEU A 1 98 ? -0.472 0.568 2.734 1.00 94.38 98 LEU A C 1
ATOM 757 O O . LEU A 1 98 ? -0.843 0.948 3.838 1.00 94.38 98 LEU A O 1
ATOM 761 N N . MET A 1 99 ? -0.903 -0.572 2.192 1.00 95.69 99 MET A N 1
ATOM 762 C CA . MET A 1 99 ? -1.882 -1.439 2.852 1.00 95.69 99 MET A CA 1
ATOM 763 C C . MET A 1 99 ? -1.330 -2.090 4.124 1.00 95.69 99 MET A C 1
ATOM 765 O O . MET A 1 99 ? -2.053 -2.182 5.111 1.00 95.69 99 MET A O 1
ATOM 769 N N . GLU A 1 100 ? -0.067 -2.528 4.110 1.00 96.00 100 GLU A N 1
ATOM 770 C CA . GLU A 1 100 ? 0.605 -3.089 5.290 1.00 96.00 100 GLU A CA 1
ATOM 771 C C . GL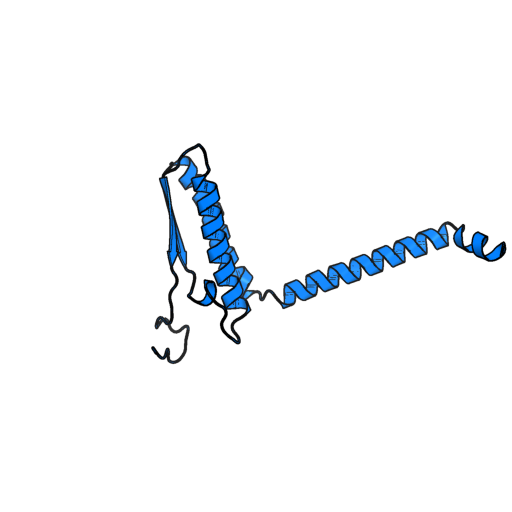U A 1 100 ? 0.760 -2.031 6.394 1.00 96.00 100 GLU A C 1
ATOM 773 O O . GLU A 1 100 ? 0.409 -2.294 7.542 1.00 96.00 100 GLU A O 1
ATOM 778 N N . ALA A 1 101 ? 1.206 -0.820 6.048 1.00 96.06 101 ALA A N 1
ATOM 779 C CA . ALA A 1 101 ? 1.361 0.271 7.008 1.00 96.06 101 ALA A CA 1
ATOM 780 C C . ALA A 1 101 ? 0.017 0.700 7.620 1.00 96.06 101 ALA A C 1
ATOM 782 O O . ALA A 1 101 ? -0.098 0.799 8.837 1.00 96.06 101 ALA A O 1
ATOM 783 N N . LEU A 1 102 ? -1.020 0.884 6.796 1.00 94.12 102 LEU A N 1
ATOM 784 C CA . LEU A 1 102 ? -2.353 1.259 7.278 1.00 94.12 102 LEU A CA 1
ATOM 785 C C . LEU A 1 102 ? -2.983 0.187 8.162 1.00 94.12 102 LEU A C 1
ATOM 787 O O . LEU A 1 102 ? -3.659 0.512 9.137 1.00 94.12 102 LEU A O 1
ATOM 791 N N . HIS A 1 103 ? -2.775 -1.087 7.829 1.00 95.25 103 HIS A N 1
ATOM 792 C CA . HIS A 1 103 ? -3.243 -2.176 8.673 1.00 95.25 103 HIS A CA 1
ATOM 793 C C . HIS A 1 103 ? -2.624 -2.090 10.070 1.00 95.25 103 HIS A C 1
ATOM 795 O O . HIS A 1 103 ? -3.345 -2.194 11.059 1.00 95.25 103 HIS A O 1
ATOM 801 N N . GLU A 1 104 ? -1.314 -1.85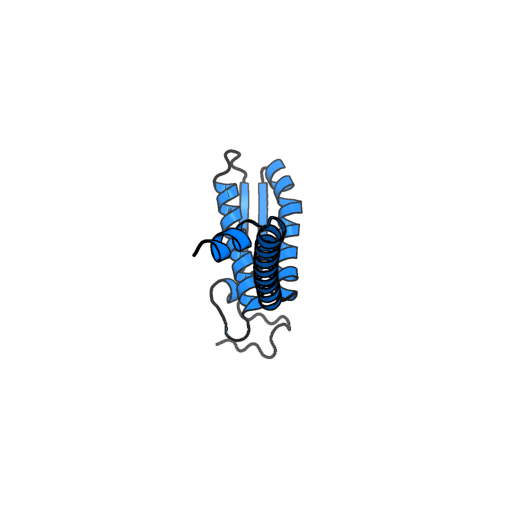2 10.151 1.00 95.94 104 GLU A N 1
ATOM 802 C CA . GLU A 1 104 ? -0.609 -1.700 11.423 1.00 95.94 104 GLU A CA 1
ATOM 803 C C . GLU A 1 104 ? -1.071 -0.466 12.206 1.00 95.94 104 GLU A C 1
ATOM 805 O O . GLU A 1 104 ? -1.318 -0.575 13.406 1.00 95.94 104 GLU A O 1
ATOM 810 N N . GLU A 1 105 ? -1.266 0.678 11.544 1.00 94.44 105 GLU A N 1
ATOM 811 C CA . GLU A 1 105 ? -1.801 1.885 12.189 1.00 94.44 105 GLU A CA 1
ATOM 812 C C . GLU A 1 105 ? -3.180 1.634 12.811 1.00 94.44 105 GLU A C 1
ATOM 814 O O . GLU A 1 105 ? -3.404 1.957 13.977 1.00 94.44 105 GLU A O 1
ATOM 819 N N . VAL A 1 106 ? -4.092 0.992 12.074 1.00 93.44 106 VAL A N 1
ATOM 820 C CA . VAL A 1 106 ? -5.437 0.678 12.579 1.00 93.44 106 VAL A CA 1
ATOM 821 C C . VAL A 1 106 ? -5.410 -0.416 13.648 1.00 93.44 106 VAL A C 1
ATOM 823 O O . VAL A 1 106 ? -6.204 -0.378 14.586 1.00 93.44 106 VAL A O 1
ATOM 826 N N . ARG A 1 107 ? -4.490 -1.381 13.552 1.00 92.38 107 ARG A N 1
ATOM 827 C CA . ARG A 1 107 ? -4.315 -2.445 14.552 1.00 92.38 107 ARG A CA 1
ATOM 828 C C . ARG A 1 107 ? -3.845 -1.896 15.900 1.00 92.38 107 ARG A C 1
ATOM 830 O O . ARG A 1 107 ? -4.205 -2.455 16.936 1.00 92.38 107 ARG A O 1
ATOM 837 N N . LEU A 1 108 ? -3.018 -0.853 15.884 1.00 93.31 108 LEU A N 1
ATOM 838 C CA . LEU A 1 108 ? -2.479 -0.204 17.082 1.00 93.31 108 LEU A CA 1
ATOM 839 C C . LEU A 1 108 ? -3.410 0.872 17.663 1.00 93.31 108 LEU A C 1
ATOM 841 O O . LEU A 1 108 ? -3.173 1.330 18.778 1.00 93.31 108 LEU A O 1
ATOM 845 N N . ASP A 1 109 ? -4.465 1.259 16.945 1.00 91.12 109 ASP A N 1
ATOM 846 C CA . ASP A 1 109 ? -5.449 2.237 17.406 1.00 91.12 109 ASP A CA 1
ATOM 847 C C . ASP A 1 109 ? -6.254 1.713 18.613 1.00 91.12 109 ASP A C 1
ATOM 849 O O . ASP A 1 109 ? -6.849 0.630 18.591 1.00 91.12 109 ASP A O 1
ATOM 853 N N . GLU A 1 110 ? -6.322 2.515 19.678 1.00 88.88 110 GLU A N 1
ATOM 854 C CA . GLU A 1 110 ? -7.020 2.183 20.926 1.00 88.88 110 GLU A CA 1
ATOM 855 C C . GLU A 1 110 ? -8.528 1.973 20.747 1.00 88.88 110 GLU A C 1
ATOM 857 O O . GLU A 1 110 ? -9.153 1.261 21.538 1.00 88.88 110 GLU A O 1
ATOM 862 N N . ARG A 1 111 ? -9.123 2.544 19.691 1.00 87.81 111 ARG A N 1
ATOM 863 C CA . ARG A 1 111 ? -10.550 2.391 19.371 1.00 87.81 111 ARG A CA 1
ATOM 864 C C . ARG A 1 111 ? -10.926 0.952 19.013 1.00 87.81 111 ARG A C 1
ATOM 866 O O . ARG A 1 111 ? -12.115 0.640 19.008 1.00 87.81 111 ARG A O 1
ATOM 873 N N . LYS A 1 112 ? -9.942 0.086 18.716 1.00 82.50 112 LYS A N 1
ATOM 874 C CA . LYS A 1 112 ? -10.123 -1.330 18.339 1.00 82.50 112 LYS A CA 1
ATOM 875 C C . LYS A 1 112 ? -11.215 -1.524 17.281 1.00 82.50 112 LYS A C 1
ATOM 877 O O . LYS A 1 112 ? -12.091 -2.377 17.415 1.00 82.50 112 LYS A O 1
ATOM 882 N N . SER A 1 113 ? -11.184 -0.705 16.231 1.00 89.62 113 SER A N 1
ATOM 883 C CA . SER A 1 113 ? -12.167 -0.779 15.149 1.00 89.62 113 SER A CA 1
ATOM 884 C C . SER A 1 113 ? -12.062 -2.104 14.389 1.00 89.62 113 SER A C 1
ATOM 886 O O . SER A 1 113 ? -10.961 -2.551 14.072 1.00 89.62 113 SER A O 1
ATOM 888 N N . ASN A 1 114 ? -13.200 -2.697 14.026 1.00 94.38 114 ASN A N 1
ATOM 889 C CA . ASN A 1 114 ? -13.269 -3.935 13.251 1.00 94.38 114 ASN A CA 1
ATOM 890 C C . ASN A 1 114 ? -13.096 -3.667 11.745 1.00 94.38 114 ASN A C 1
ATOM 892 O O . ASN A 1 114 ? -14.015 -3.867 10.944 1.00 94.38 114 ASN A O 1
ATOM 896 N N . ILE A 1 115 ? -11.940 -3.120 11.369 1.00 96.06 115 ILE A N 1
ATOM 897 C CA . ILE A 1 115 ? -11.605 -2.795 9.982 1.00 96.06 115 ILE A CA 1
ATOM 898 C C . ILE A 1 115 ? -10.602 -3.818 9.462 1.00 96.06 115 ILE A C 1
ATOM 900 O O . ILE A 1 115 ? -9.504 -3.973 9.995 1.00 96.06 115 ILE A O 1
ATOM 904 N N . HIS A 1 116 ? -10.980 -4.503 8.390 1.00 95.19 116 HIS A N 1
ATOM 905 C CA . HIS A 1 116 ? -10.138 -5.491 7.735 1.00 95.19 116 HIS A CA 1
ATOM 906 C C . HIS A 1 116 ? -9.431 -4.905 6.517 1.00 95.19 116 HIS A C 1
ATOM 908 O O . HIS A 1 116 ? -9.910 -3.972 5.869 1.00 95.19 116 HIS A O 1
ATOM 914 N N . PHE A 1 117 ? -8.293 -5.499 6.177 1.00 95.69 117 PHE A N 1
ATOM 915 C CA . PHE A 1 117 ? -7.484 -5.114 5.031 1.00 95.69 117 PHE A CA 1
ATOM 916 C C . PHE A 1 117 ? -7.159 -6.364 4.220 1.00 95.69 117 PHE A C 1
ATOM 918 O O . PHE A 1 117 ? -6.815 -7.410 4.770 1.00 95.69 117 PHE A O 1
ATOM 925 N N . THR A 1 118 ? -7.277 -6.288 2.899 1.00 96.31 118 THR A N 1
ATOM 926 C CA . THR A 1 118 ? -6.888 -7.385 2.006 1.00 96.31 118 THR A CA 1
ATOM 927 C C . THR A 1 118 ? -6.204 -6.829 0.778 1.00 96.31 118 THR A C 1
ATOM 929 O O . THR A 1 118 ? -6.715 -5.924 0.126 1.00 96.31 118 THR A O 1
ATOM 932 N N . THR A 1 119 ? -5.050 -7.395 0.439 1.00 95.50 119 THR A N 1
ATOM 933 C CA . THR A 1 119 ? -4.343 -7.056 -0.796 1.00 95.50 119 THR A CA 1
ATOM 934 C C . THR A 1 119 ? -4.294 -8.279 -1.692 1.00 95.50 119 THR A C 1
ATOM 936 O O . THR A 1 119 ? -3.825 -9.337 -1.279 1.00 95.50 119 THR A O 1
ATOM 939 N N . ILE A 1 120 ? -4.785 -8.137 -2.920 1.00 94.50 120 ILE A N 1
ATOM 940 C CA . ILE A 1 120 ? -4.850 -9.223 -3.900 1.00 94.50 120 ILE A CA 1
ATOM 941 C C . ILE A 1 120 ? -3.645 -9.114 -4.838 1.00 94.50 120 ILE A C 1
ATOM 943 O O . ILE A 1 120 ? -3.373 -8.047 -5.395 1.00 94.50 120 ILE A O 1
ATOM 947 N N . TYR A 1 121 ? -2.933 -10.227 -5.036 1.00 93.62 121 TYR A N 1
ATOM 948 C CA . TYR A 1 121 ? -1.712 -10.306 -5.847 1.00 93.62 121 TYR A CA 1
ATOM 949 C C . TYR A 1 121 ? -1.912 -11.227 -7.057 1.00 93.62 121 TYR A C 1
ATOM 951 O O . TYR A 1 121 ? -1.444 -12.364 -7.053 1.00 93.62 121 TYR A O 1
ATOM 959 N N . PRO A 1 122 ? -2.606 -10.769 -8.113 1.00 89.75 122 PRO A N 1
ATOM 960 C CA . PRO A 1 122 ? -2.769 -11.577 -9.311 1.00 89.75 122 PRO A CA 1
ATOM 961 C C . PRO A 1 122 ? -1.428 -11.785 -10.026 1.00 89.75 122 PRO A C 1
ATOM 963 O O . PRO A 1 122 ? -0.576 -10.882 -10.080 1.00 89.75 122 PRO A O 1
ATOM 966 N N . PHE A 1 123 ? -1.277 -12.976 -10.605 1.00 84.06 123 PHE A N 1
ATOM 967 C CA . PHE A 1 123 ? -0.234 -13.279 -11.579 1.00 84.06 123 PHE A CA 1
ATOM 968 C C . PHE A 1 123 ? -0.736 -12.947 -12.995 1.00 84.06 123 PHE A C 1
ATOM 970 O O . PHE A 1 123 ? -1.391 -11.920 -13.181 1.00 84.06 123 PHE A O 1
ATOM 977 N N . TYR A 1 124 ? -0.438 -13.761 -14.006 1.00 78.44 124 TYR A N 1
ATOM 978 C CA . TYR A 1 124 ? -1.038 -13.580 -15.325 1.00 78.44 124 TYR A CA 1
ATOM 979 C C . TYR A 1 124 ? -2.532 -13.904 -15.276 1.00 78.44 124 TYR A C 1
ATOM 981 O O . TYR A 1 124 ? -2.930 -15.024 -14.969 1.00 78.44 124 TYR A O 1
ATOM 989 N N . VAL A 1 125 ? -3.353 -12.904 -15.582 1.00 75.31 125 VAL A N 1
ATOM 990 C CA . VAL A 1 125 ? -4.800 -13.047 -15.741 1.00 75.31 125 VAL A CA 1
ATOM 991 C C . VAL A 1 125 ? -5.144 -12.523 -17.123 1.00 75.31 125 VAL A C 1
ATOM 993 O O . VAL A 1 125 ? -4.711 -11.421 -17.486 1.00 75.31 125 VAL A O 1
ATOM 996 N N . ASP A 1 126 ? -5.900 -13.303 -17.890 1.00 72.75 126 ASP A N 1
ATOM 997 C CA . ASP A 1 126 ? -6.339 -12.886 -19.213 1.00 72.75 126 ASP A CA 1
ATOM 998 C C . ASP A 1 126 ? -7.381 -11.769 -19.087 1.00 72.75 126 ASP A C 1
ATOM 1000 O O . ASP A 1 126 ? -8.557 -11.977 -18.807 1.00 72.75 126 ASP A O 1
ATOM 1004 N N . THR A 1 127 ? -6.881 -10.544 -19.184 1.00 70.38 127 THR A N 1
ATOM 1005 C CA . THR A 1 127 ? -7.630 -9.290 -19.028 1.00 70.38 127 THR A CA 1
ATOM 1006 C C . THR A 1 127 ? -7.356 -8.345 -20.199 1.00 70.38 127 THR A C 1
ATOM 1008 O O . THR A 1 127 ? -7.687 -7.165 -20.138 1.00 70.38 127 THR A O 1
ATOM 1011 N N . GLY A 1 128 ? -6.667 -8.823 -21.246 1.00 69.69 128 GLY A N 1
ATOM 1012 C CA . GLY A 1 128 ? -6.157 -7.999 -22.348 1.00 69.69 128 GLY A CA 1
ATOM 1013 C C . GLY A 1 128 ? -4.936 -7.126 -22.007 1.00 69.69 128 GLY A C 1
ATOM 1014 O O . GLY A 1 128 ? -4.378 -6.483 -22.894 1.00 69.69 128 GLY A O 1
ATOM 1015 N N . LEU A 1 129 ? -4.474 -7.112 -20.747 1.00 70.44 129 LEU A N 1
ATOM 1016 C CA . LEU A 1 129 ? -3.277 -6.371 -20.311 1.00 70.44 129 LEU A CA 1
ATOM 1017 C C . LEU A 1 129 ? -1.958 -6.975 -20.819 1.00 70.44 129 LEU A C 1
ATOM 1019 O O . LEU A 1 129 ? -0.977 -6.251 -21.003 1.00 70.44 129 LEU A O 1
ATOM 1023 N N . ALA A 1 130 ? -1.919 -8.290 -21.030 1.00 64.25 130 ALA A N 1
ATOM 1024 C CA . ALA A 1 130 ? -0.778 -9.008 -21.585 1.00 64.25 130 ALA A CA 1
ATOM 1025 C C . ALA A 1 130 ? -1.197 -9.680 -22.897 1.00 64.25 130 ALA A C 1
ATOM 1027 O O . ALA A 1 130 ? -2.205 -10.378 -22.935 1.00 64.25 130 ALA A O 1
ATOM 1028 N N . LYS A 1 131 ? -0.424 -9.475 -23.972 1.00 64.38 131 LYS A N 1
ATOM 1029 C CA . LYS A 1 131 ? -0.585 -10.249 -25.211 1.00 64.38 131 LYS A CA 1
ATOM 1030 C C . LYS A 1 131 ? 0.020 -11.637 -24.994 1.00 64.38 131 LYS A C 1
ATOM 1032 O O . LYS A 1 131 ? 1.213 -11.710 -24.720 1.00 64.38 131 LYS A O 1
ATOM 1037 N N . ASP A 1 132 ? -0.798 -12.678 -25.139 1.00 65.38 132 ASP A N 1
ATOM 1038 C CA . ASP A 1 132 ? -0.428 -14.097 -24.990 1.00 65.38 132 ASP A CA 1
ATOM 1039 C C . ASP A 1 132 ? 0.170 -14.445 -23.607 1.00 65.38 132 ASP A C 1
ATOM 1041 O O . ASP A 1 132 ? 1.380 -14.662 -23.473 1.00 65.38 132 ASP A O 1
ATOM 1045 N N . PRO A 1 133 ? -0.645 -14.447 -22.533 1.00 62.47 133 PRO A N 1
ATOM 1046 C CA . PRO A 1 133 ? -0.177 -14.846 -21.213 1.00 62.47 133 PRO A CA 1
ATOM 1047 C C . PRO A 1 133 ? 0.156 -16.344 -21.203 1.00 62.47 133 PRO A C 1
ATOM 1049 O O . PRO A 1 133 ? -0.720 -17.196 -21.090 1.00 62.47 133 PRO A O 1
ATOM 1052 N N . LYS A 1 134 ? 1.445 -16.680 -21.295 1.00 59.47 134 LYS A N 1
ATOM 1053 C CA . LYS A 1 134 ? 1.907 -18.061 -21.124 1.00 59.47 134 LYS A CA 1
ATOM 1054 C C . LYS A 1 134 ? 1.930 -18.423 -19.644 1.00 59.47 134 LYS A C 1
ATOM 1056 O O . LYS A 1 134 ? 2.733 -17.890 -18.877 1.00 59.47 134 LYS A O 1
ATOM 1061 N N . TYR A 1 135 ? 1.060 -19.345 -19.260 1.00 62.34 135 TYR A N 1
ATOM 1062 C CA . TYR A 1 135 ? 1.101 -20.010 -17.964 1.00 62.34 135 TYR A CA 1
ATOM 1063 C C . TYR A 1 135 ? 2.266 -21.005 -17.991 1.00 62.34 135 TYR A C 1
ATOM 1065 O O . TYR A 1 135 ? 2.305 -21.877 -18.859 1.00 62.34 135 TYR A O 1
ATOM 1073 N N . ARG A 1 136 ? 3.260 -20.804 -17.122 1.00 56.81 136 ARG A N 1
ATOM 1074 C CA . ARG A 1 136 ? 4.368 -21.749 -16.945 1.00 56.81 136 ARG A CA 1
ATOM 1075 C C . ARG A 1 136 ? 3.974 -22.830 -15.953 1.00 56.81 136 ARG A C 1
ATOM 1077 O O . ARG A 1 136 ? 3.325 -22.460 -14.952 1.00 56.81 136 ARG A O 1
#

Organism: Lasius niger (NCBI:txid67767)

pLDDT: mean 82.24, std 12.69, range [52.28, 96.94]

Secondary structure (DSSP, 8-state):
-HHHHHHTT-HHHHHHHHHHHHHHHHHHHHHHHHHHHHHS-HHHHHHHHHHHHHHHHHHHHHHHHTEEEEEEE--GGGTS--TT-HHHHHHHHHHHHHHHHHHHHHHH-TT--EEEEEEE---S--SSSSSS----